Protein AF-A0AAP8TYX5-F1 (afdb_monomer_lite)

pLDDT: mean 78.85, std 18.17, range [44.53, 96.06]

Structure (mmCIF, N/CA/C/O backbone):
data_AF-A0AAP8TYX5-F1
#
_entry.id   AF-A0AAP8TYX5-F1
#
loop_
_atom_site.group_PDB
_atom_site.id
_atom_site.type_symbol
_atom_site.label_atom_id
_atom_site.label_alt_id
_atom_site.label_comp_id
_atom_site.label_asym_id
_atom_site.label_entity_id
_atom_site.label_seq_id
_atom_site.pdbx_PDB_ins_code
_atom_site.Cartn_x
_atom_site.Cartn_y
_atom_site.Cartn_z
_atom_site.occupancy
_atom_site.B_iso_or_equiv
_atom_site.auth_seq_id
_atom_site.auth_comp_id
_atom_site.auth_asym_id
_atom_site.auth_atom_id
_atom_site.pdbx_PDB_model_num
ATOM 1 N N . MET A 1 1 ? 17.921 24.716 -34.138 1.00 45.31 1 MET A N 1
ATOM 2 C CA . MET A 1 1 ? 17.027 23.998 -33.204 1.00 45.31 1 MET A CA 1
ATOM 3 C C . MET A 1 1 ? 17.624 22.621 -32.969 1.00 45.31 1 MET A C 1
ATOM 5 O O . MET A 1 1 ? 17.283 21.689 -33.676 1.00 45.31 1 MET A O 1
ATOM 9 N N . GLU A 1 2 ? 18.560 22.504 -32.031 1.00 45.88 2 GLU A N 1
ATOM 10 C CA . GLU A 1 2 ? 19.195 21.224 -31.698 1.00 45.88 2 GLU A CA 1
ATOM 11 C C . GLU A 1 2 ? 18.866 20.874 -30.254 1.00 45.88 2 GLU A C 1
ATOM 13 O O . GLU A 1 2 ? 19.493 21.388 -29.331 1.00 45.88 2 GLU A O 1
ATOM 18 N N . ARG A 1 3 ? 17.847 20.036 -30.043 1.00 61.53 3 ARG A N 1
ATOM 19 C CA . ARG A 1 3 ? 17.635 19.350 -28.767 1.00 61.53 3 ARG A CA 1
ATOM 20 C C . ARG A 1 3 ? 16.975 17.999 -29.004 1.00 61.53 3 ARG A C 1
ATOM 22 O O . ARG A 1 3 ? 16.028 17.906 -29.772 1.00 61.53 3 ARG A O 1
ATOM 29 N N . ALA A 1 4 ? 17.434 17.037 -28.208 1.00 58.47 4 AL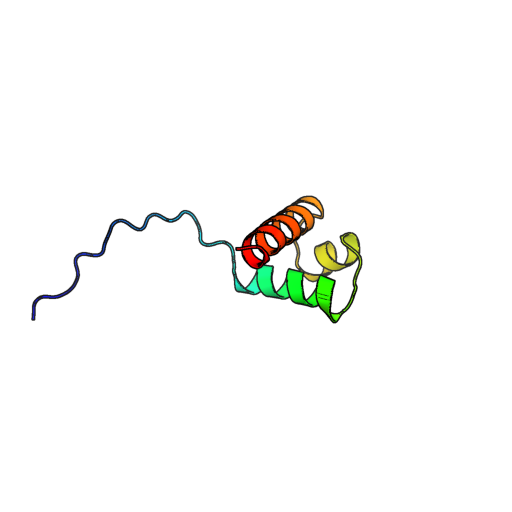A A N 1
ATOM 30 C CA . ALA A 1 4 ? 16.833 15.739 -27.915 1.00 58.47 4 ALA A CA 1
ATOM 31 C C . ALA A 1 4 ? 17.238 14.564 -28.816 1.00 58.47 4 ALA A C 1
ATOM 33 O O . ALA A 1 4 ? 16.464 14.104 -29.641 1.00 58.47 4 ALA A O 1
ATOM 34 N N . HIS A 1 5 ? 18.371 13.943 -28.478 1.00 47.84 5 HIS A N 1
ATOM 35 C CA . HIS A 1 5 ? 18.408 12.480 -28.417 1.00 47.84 5 HIS A CA 1
ATOM 36 C C . HIS A 1 5 ? 18.730 12.025 -26.987 1.00 47.84 5 HIS A C 1
ATOM 38 O O . HIS A 1 5 ? 19.862 11.845 -26.554 1.00 47.84 5 HIS A O 1
ATOM 44 N N . THR A 1 6 ? 17.623 11.978 -26.249 1.00 50.03 6 THR A N 1
ATOM 45 C CA . THR A 1 6 ? 17.280 11.246 -25.028 1.00 50.03 6 THR A CA 1
ATOM 46 C C . THR A 1 6 ? 18.230 10.139 -24.573 1.00 50.03 6 THR A C 1
ATOM 48 O O . THR A 1 6 ? 18.308 9.058 -25.152 1.00 50.03 6 THR A O 1
ATOM 51 N N . LEU A 1 7 ? 18.837 10.426 -23.422 1.00 50.88 7 LEU A N 1
ATOM 52 C CA . LEU A 1 7 ? 19.448 9.526 -22.450 1.00 50.88 7 LEU A CA 1
ATOM 53 C C . LEU A 1 7 ? 18.746 8.164 -22.339 1.00 50.88 7 LEU A C 1
ATOM 55 O O . LEU A 1 7 ? 17.532 8.090 -22.140 1.00 50.88 7 LEU A O 1
ATOM 59 N N . GLY A 1 8 ? 19.556 7.103 -22.358 1.00 47.91 8 GLY A N 1
ATOM 60 C CA . GLY A 1 8 ? 19.176 5.711 -22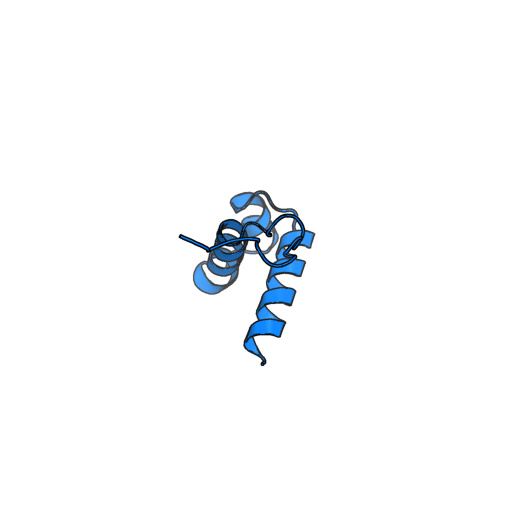.122 1.00 47.91 8 GLY A CA 1
ATOM 61 C C . GLY A 1 8 ? 18.440 5.490 -20.800 1.00 47.91 8 GLY A C 1
ATOM 62 O O . GLY A 1 8 ? 19.027 5.150 -19.776 1.00 47.91 8 GLY A O 1
ATOM 63 N N . ARG A 1 9 ? 17.119 5.660 -20.824 1.00 47.84 9 ARG A N 1
ATOM 64 C CA . ARG A 1 9 ? 16.221 5.410 -19.694 1.00 47.84 9 ARG A CA 1
ATOM 65 C C . ARG A 1 9 ? 15.230 4.319 -20.064 1.00 47.84 9 ARG A C 1
ATOM 67 O O . ARG A 1 9 ? 14.024 4.509 -19.957 1.00 47.84 9 ARG A O 1
ATOM 74 N N . TYR A 1 10 ? 15.732 3.142 -20.426 1.00 44.53 10 TYR A N 1
ATOM 75 C CA . TYR A 1 10 ? 14.925 1.933 -20.274 1.00 44.53 10 TYR A CA 1
ATOM 76 C C . TYR A 1 10 ? 14.883 1.574 -18.781 1.00 44.53 10 TYR A C 1
ATOM 78 O O . TYR A 1 10 ? 15.536 0.652 -18.306 1.00 44.53 10 TYR A O 1
ATOM 86 N N . ARG A 1 11 ? 14.158 2.381 -18.000 1.00 50.59 11 ARG A N 1
ATOM 87 C CA . ARG A 1 11 ? 13.711 1.997 -16.661 1.00 50.59 11 ARG A CA 1
ATOM 88 C C . ARG A 1 11 ? 12.442 1.195 -16.912 1.00 50.59 11 ARG A C 1
ATOM 90 O O . ARG A 1 11 ? 11.448 1.786 -17.325 1.00 50.59 11 ARG A O 1
ATOM 97 N N . GLY A 1 12 ? 12.526 -0.133 -16.804 1.00 57.38 12 GLY A N 1
ATOM 98 C CA . GLY A 1 12 ? 11.410 -1.043 -17.083 1.00 57.38 12 GLY A CA 1
ATOM 99 C C . GLY A 1 12 ? 10.090 -0.544 -16.487 1.00 57.38 12 GLY A C 1
ATOM 100 O O . GLY A 1 12 ? 10.115 0.154 -15.477 1.00 57.38 12 GLY A O 1
ATOM 101 N N . LYS A 1 13 ? 8.977 -0.868 -17.170 1.00 54.22 13 LYS A N 1
ATOM 102 C CA . LYS A 1 13 ? 7.570 -0.514 -16.877 1.00 54.22 13 LYS A CA 1
ATOM 103 C C . LYS A 1 13 ? 7.433 0.236 -15.544 1.00 54.22 13 LYS A C 1
ATOM 105 O O . LYS A 1 13 ? 7.436 -0.414 -14.501 1.00 54.22 13 LYS A O 1
ATOM 110 N N . GLN A 1 14 ? 7.408 1.578 -15.590 1.00 56.62 14 GLN A N 1
ATOM 111 C CA . GLN A 1 14 ? 7.275 2.412 -14.390 1.00 56.62 14 GLN A CA 1
ATOM 112 C C . GLN A 1 14 ? 6.182 1.798 -13.524 1.00 56.62 14 GLN A C 1
ATOM 114 O O . GLN A 1 14 ? 5.053 1.635 -13.990 1.00 56.62 14 GLN A O 1
ATOM 119 N N . ALA A 1 15 ? 6.541 1.375 -12.310 1.00 57.91 15 ALA A N 1
ATOM 120 C CA . ALA A 1 15 ? 5.540 0.976 -11.341 1.00 57.91 15 ALA A CA 1
ATOM 121 C C . ALA A 1 15 ? 4.527 2.119 -11.280 1.00 57.91 15 ALA A C 1
ATOM 123 O O . ALA A 1 15 ? 4.951 3.271 -11.193 1.00 57.91 15 ALA A O 1
ATOM 124 N N . ASP A 1 16 ? 3.237 1.806 -11.420 1.00 72.81 16 ASP A N 1
ATOM 125 C CA . ASP A 1 16 ? 2.141 2.771 -11.346 1.00 72.81 16 ASP A CA 1
ATOM 126 C C . ASP A 1 16 ? 2.279 3.548 -10.025 1.00 72.81 16 ASP A C 1
ATOM 128 O O . ASP A 1 16 ? 1.790 3.116 -8.977 1.00 72.81 16 ASP A O 1
ATOM 132 N N . GLN A 1 17 ? 3.010 4.668 -10.046 1.00 74.31 17 GLN A N 1
ATOM 133 C CA . GLN A 1 17 ? 3.335 5.435 -8.844 1.00 74.31 17 GLN A CA 1
ATOM 134 C C . GLN A 1 17 ? 2.044 5.886 -8.163 1.00 74.31 17 GLN A C 1
ATOM 136 O O . GLN A 1 17 ? 1.951 5.867 -6.939 1.00 74.31 17 GLN A O 1
ATOM 141 N N . GLU A 1 18 ? 1.010 6.167 -8.958 1.00 78.81 18 GLU A N 1
ATOM 142 C CA . GLU A 1 18 ? -0.328 6.494 -8.480 1.00 78.81 18 GLU A CA 1
ATOM 143 C C . GLU A 1 18 ? -0.982 5.331 -7.706 1.00 78.81 18 GLU A C 1
ATOM 145 O O . GLU A 1 18 ? -1.611 5.533 -6.664 1.00 78.81 18 GLU A O 1
ATOM 150 N N . ARG A 1 19 ? -0.799 4.079 -8.153 1.00 78.88 19 ARG A N 1
ATOM 151 C CA . ARG A 1 19 ? -1.318 2.903 -7.433 1.00 78.88 19 ARG A CA 1
ATOM 152 C C . ARG A 1 19 ? -0.520 2.616 -6.166 1.00 78.88 19 ARG A C 1
ATOM 154 O O . ARG A 1 19 ? -1.112 2.244 -5.156 1.00 78.88 19 ARG A O 1
ATOM 161 N N . HIS A 1 20 ? 0.795 2.829 -6.180 1.00 89.88 20 HIS A N 1
ATOM 162 C CA . HIS A 1 20 ? 1.619 2.724 -4.972 1.00 89.88 20 HIS A CA 1
ATOM 163 C C . HIS A 1 20 ? 1.232 3.790 -3.936 1.00 89.88 20 HIS A C 1
ATOM 165 O O . HIS A 1 20 ? 1.082 3.468 -2.758 1.00 89.88 20 HIS A O 1
ATOM 171 N N . GLN A 1 21 ? 0.970 5.029 -4.364 1.00 88.75 21 GLN A N 1
ATOM 172 C CA . GLN A 1 21 ? 0.460 6.087 -3.486 1.00 88.75 21 GLN A CA 1
ATOM 173 C C . GLN A 1 21 ? -0.891 5.718 -2.861 1.00 88.75 21 GLN A C 1
ATOM 175 O O . GLN A 1 21 ? -1.082 5.929 -1.663 1.00 88.75 21 GLN A O 1
ATOM 180 N N . LYS A 1 22 ? -1.802 5.095 -3.623 1.00 90.31 22 LYS A N 1
ATOM 181 C CA . LYS A 1 22 ? -3.060 4.559 -3.072 1.00 90.31 22 LYS A CA 1
ATOM 182 C C . LYS A 1 22 ? -2.808 3.500 -1.992 1.00 90.31 22 LYS A C 1
ATOM 184 O O . LYS A 1 22 ? -3.432 3.566 -0.934 1.00 90.31 22 LYS A O 1
ATOM 189 N N . VAL A 1 23 ? -1.868 2.573 -2.203 1.00 92.44 23 VAL A N 1
ATOM 190 C CA . VAL A 1 23 ? -1.477 1.575 -1.185 1.00 92.44 23 VAL A CA 1
ATOM 191 C C . VAL A 1 23 ? -0.966 2.248 0.094 1.00 92.44 23 VAL A C 1
ATOM 193 O O . VAL A 1 23 ? -1.399 1.885 1.190 1.00 92.44 23 VAL A O 1
ATOM 196 N N . LEU A 1 24 ? -0.086 3.247 -0.029 1.00 91.94 24 LEU A N 1
ATOM 197 C CA . LEU A 1 24 ? 0.448 3.986 1.121 1.00 91.94 24 LEU A CA 1
ATOM 198 C C . LEU A 1 24 ? -0.656 4.733 1.870 1.00 91.94 24 LEU A C 1
ATOM 200 O O . LEU A 1 24 ? -0.763 4.598 3.087 1.00 91.94 24 LEU A O 1
ATOM 204 N N . TYR A 1 25 ? -1.534 5.433 1.152 1.00 93.25 25 TYR A N 1
ATOM 205 C CA . TYR A 1 25 ? -2.673 6.137 1.735 1.00 93.25 25 TYR A CA 1
ATOM 206 C C . TYR A 1 25 ? -3.589 5.190 2.527 1.00 93.25 25 TYR A C 1
ATOM 208 O O . TYR A 1 25 ? -3.923 5.460 3.685 1.00 93.25 25 TYR A O 1
ATOM 216 N N . TYR A 1 26 ? -3.951 4.040 1.953 1.00 94.06 26 TYR A N 1
ATOM 217 C CA . TYR A 1 26 ? -4.814 3.072 2.631 1.00 94.06 26 TYR A CA 1
ATOM 218 C C . TYR A 1 26 ? -4.167 2.450 3.875 1.00 94.06 26 TYR A C 1
ATOM 220 O O . TYR A 1 26 ? -4.844 2.275 4.892 1.00 94.06 26 TYR A O 1
ATOM 228 N N . ARG A 1 27 ? -2.859 2.167 3.836 1.00 93.00 27 ARG A N 1
ATOM 229 C CA . ARG A 1 27 ? -2.136 1.559 4.965 1.00 93.00 27 ARG A CA 1
ATOM 230 C C . ARG A 1 27 ? -1.779 2.556 6.062 1.00 93.00 27 ARG A C 1
ATOM 232 O O . ARG A 1 27 ? -1.897 2.222 7.239 1.00 93.00 27 ARG A O 1
ATOM 239 N N . GLN A 1 28 ? -1.330 3.756 5.705 1.00 90.56 28 GLN A N 1
ATOM 240 C CA . GLN A 1 28 ? -0.832 4.741 6.667 1.00 90.56 28 GLN A CA 1
ATOM 241 C C . GLN A 1 28 ? -1.943 5.635 7.216 1.00 90.56 28 GLN A C 1
ATOM 243 O O . GLN A 1 28 ? -1.969 5.859 8.428 1.00 90.56 28 GLN A O 1
ATOM 248 N N . ILE A 1 29 ? -2.860 6.098 6.359 1.00 91.94 29 ILE A N 1
ATOM 249 C CA . ILE A 1 29 ? -3.923 7.040 6.736 1.00 91.94 29 ILE A CA 1
ATOM 250 C C . ILE A 1 29 ? -5.193 6.289 7.130 1.00 91.94 29 ILE A C 1
ATOM 252 O O . ILE A 1 29 ? -5.665 6.446 8.251 1.00 91.94 29 ILE A O 1
ATOM 256 N N . LYS A 1 30 ? -5.724 5.424 6.252 1.00 91.19 30 LYS A N 1
ATOM 257 C CA . LYS A 1 30 ? -6.968 4.679 6.541 1.00 91.19 30 LYS A CA 1
ATOM 258 C C . LYS A 1 30 ? -6.788 3.467 7.461 1.00 91.19 30 LYS A C 1
ATOM 260 O O . LYS A 1 30 ? -7.785 2.894 7.882 1.00 91.19 30 LYS A O 1
ATOM 265 N N . LYS A 1 31 ? -5.542 3.081 7.767 1.00 92.81 31 LYS A N 1
ATOM 266 C CA . LYS A 1 31 ? -5.182 1.936 8.629 1.00 92.81 31 LYS A CA 1
ATOM 267 C C . LYS A 1 31 ? -5.852 0.608 8.231 1.00 92.81 31 LYS A C 1
ATOM 269 O O . LYS A 1 31 ? -6.011 -0.269 9.074 1.00 92.81 31 LYS A O 1
ATOM 274 N N . LEU A 1 3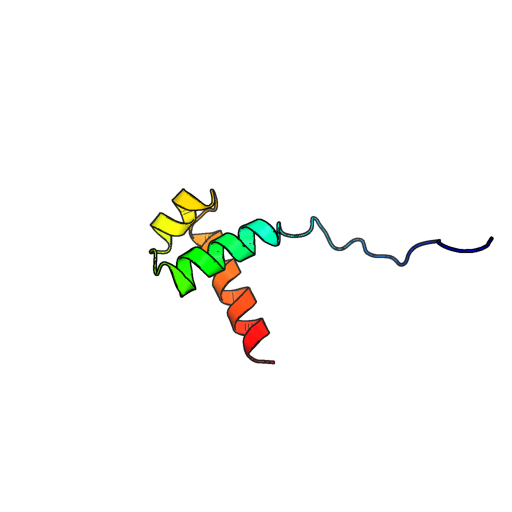2 ? -6.191 0.433 6.950 1.00 94.12 32 LEU A N 1
ATOM 275 C CA . LEU A 1 32 ? -6.765 -0.816 6.433 1.00 94.12 32 LEU A CA 1
ATOM 276 C C . LEU A 1 32 ? -5.762 -1.959 6.553 1.00 94.12 32 LEU A C 1
ATOM 278 O O . LEU A 1 32 ? -4.558 -1.730 6.420 1.00 94.12 32 LEU A O 1
ATOM 282 N N . SER A 1 33 ? -6.220 -3.194 6.745 1.00 96.06 33 SER A N 1
ATOM 283 C CA . SER A 1 33 ? -5.347 -4.373 6.721 1.00 96.06 33 SER A CA 1
ATOM 284 C C . SER A 1 33 ? -4.713 -4.591 5.337 1.00 96.06 33 SER A C 1
ATOM 286 O O . SER A 1 33 ? -5.109 -3.998 4.330 1.00 96.06 33 SER A O 1
ATOM 288 N N . ILE A 1 34 ? -3.705 -5.467 5.265 1.00 94.62 34 ILE A N 1
ATOM 289 C CA . ILE A 1 34 ? -3.053 -5.827 3.993 1.00 94.62 34 ILE A CA 1
ATOM 290 C C . ILE A 1 34 ? -4.071 -6.416 3.009 1.00 94.62 34 ILE A C 1
ATOM 292 O O . ILE A 1 34 ? -3.992 -6.141 1.815 1.00 94.62 34 ILE A O 1
ATOM 296 N N . ARG A 1 35 ? -5.028 -7.201 3.513 1.00 96.06 35 ARG A N 1
ATOM 297 C CA . ARG A 1 35 ? -6.047 -7.872 2.703 1.00 96.06 35 ARG A CA 1
ATOM 298 C C . ARG A 1 35 ? -7.050 -6.865 2.138 1.00 96.06 35 ARG A C 1
ATOM 300 O O . ARG A 1 35 ? -7.198 -6.788 0.930 1.00 96.06 35 ARG A O 1
ATOM 307 N N . GLU A 1 36 ? -7.581 -5.986 2.985 1.00 95.25 36 GLU A N 1
ATOM 308 C CA . GLU A 1 36 ? -8.467 -4.895 2.547 1.00 95.25 36 GLU A CA 1
ATOM 309 C C . GLU A 1 36 ? -7.777 -3.935 1.568 1.00 95.25 36 GLU A C 1
ATOM 311 O O . GLU A 1 36 ? -8.383 -3.464 0.610 1.00 95.25 36 GLU A O 1
ATOM 316 N N . THR A 1 37 ? -6.488 -3.654 1.777 1.00 95.38 37 THR A N 1
ATOM 317 C CA . THR A 1 37 ? -5.710 -2.812 0.855 1.00 95.38 37 THR A CA 1
ATOM 318 C C . THR A 1 37 ? -5.511 -3.498 -0.495 1.00 95.38 37 THR A C 1
ATOM 320 O O . THR A 1 37 ? -5.595 -2.842 -1.532 1.00 95.38 37 THR A O 1
ATOM 323 N N . ALA A 1 38 ? -5.246 -4.805 -0.495 1.00 94.38 38 ALA A N 1
ATOM 324 C CA . ALA A 1 38 ? -5.143 -5.611 -1.707 1.00 94.38 38 ALA A CA 1
ATOM 325 C C . ALA A 1 38 ? -6.457 -5.569 -2.503 1.00 94.38 38 ALA A C 1
ATOM 327 O O . ALA A 1 38 ? -6.438 -5.200 -3.678 1.00 94.38 38 ALA A O 1
ATOM 328 N N . ASP A 1 39 ? -7.590 -5.803 -1.836 1.00 94.44 39 ASP A N 1
ATOM 329 C CA . ASP A 1 39 ? -8.921 -5.742 -2.452 1.00 94.44 39 ASP A CA 1
ATOM 330 C C . ASP A 1 39 ? -9.239 -4.340 -3.009 1.00 94.44 39 ASP A C 1
ATOM 332 O O . ASP A 1 39 ? -9.706 -4.209 -4.139 1.00 94.44 39 ASP A O 1
ATOM 336 N N . ALA A 1 40 ? -8.914 -3.272 -2.270 1.00 91.75 40 ALA A N 1
ATOM 337 C CA . ALA A 1 40 ? -9.184 -1.892 -2.690 1.00 91.75 40 ALA A CA 1
ATOM 338 C C . ALA A 1 40 ? -8.291 -1.394 -3.843 1.00 91.75 40 ALA A C 1
ATOM 340 O O . ALA A 1 40 ? -8.677 -0.485 -4.580 1.00 91.75 40 ALA A O 1
ATOM 341 N N . THR A 1 41 ? -7.081 -1.940 -3.987 1.00 90.12 41 THR A N 1
ATOM 342 C CA . THR A 1 41 ? -6.094 -1.488 -4.989 1.00 90.12 41 THR A CA 1
ATOM 343 C C . THR A 1 41 ? -5.948 -2.439 -6.175 1.00 90.12 41 THR A C 1
ATOM 345 O O . THR A 1 41 ? -5.305 -2.083 -7.164 1.00 90.12 41 THR A O 1
ATOM 348 N N . GLY A 1 42 ? -6.542 -3.633 -6.097 1.00 90.75 42 GLY A N 1
ATOM 349 C CA . GLY A 1 42 ? -6.410 -4.692 -7.099 1.00 90.75 42 GLY A CA 1
ATOM 350 C C . GLY A 1 42 ? -5.040 -5.378 -7.097 1.00 90.75 42 GLY A C 1
ATOM 351 O O . GLY A 1 42 ? -4.704 -6.088 -8.045 1.00 90.75 42 GLY A O 1
ATOM 352 N N . TYR A 1 43 ? -4.226 -5.159 -6.063 1.00 92.94 43 TYR A N 1
ATOM 353 C CA . TYR A 1 43 ? -2.953 -5.850 -5.885 1.00 92.94 43 TYR A CA 1
ATOM 354 C C . TYR A 1 43 ? -3.128 -7.152 -5.114 1.00 92.94 43 TYR A C 1
ATOM 356 O O . TYR A 1 43 ? -4.033 -7.302 -4.306 1.00 92.94 43 TYR A O 1
ATOM 364 N N . SER A 1 44 ? -2.188 -8.080 -5.289 1.00 94.56 44 SER A N 1
ATOM 365 C CA . SER A 1 44 ? -2.032 -9.181 -4.337 1.00 94.56 44 SER A CA 1
ATOM 366 C C . SER A 1 44 ? -1.473 -8.676 -3.005 1.00 94.56 44 SER A C 1
ATOM 368 O O . SER A 1 44 ? -0.718 -7.700 -2.941 1.00 94.56 44 SER A O 1
ATOM 370 N N . THR A 1 45 ? -1.759 -9.403 -1.930 1.00 95.25 45 THR A N 1
ATOM 371 C CA . THR A 1 45 ? -1.210 -9.124 -0.595 1.00 95.25 45 THR A CA 1
ATOM 372 C C . THR A 1 45 ? 0.324 -9.061 -0.597 1.00 95.25 45 THR A C 1
ATOM 374 O O . THR A 1 45 ? 0.909 -8.163 0.006 1.00 95.25 45 THR A O 1
ATOM 377 N N . SER A 1 46 ? 0.997 -9.941 -1.346 1.00 95.12 46 SER A N 1
ATOM 378 C CA . SER A 1 46 ? 2.461 -9.938 -1.488 1.00 95.12 46 SER A CA 1
ATOM 379 C C . SER A 1 46 ? 3.000 -8.704 -2.217 1.00 95.12 46 SER A C 1
ATOM 381 O O . SER A 1 46 ? 4.120 -8.270 -1.946 1.00 95.12 46 SER A O 1
ATOM 383 N N . GLN A 1 47 ? 2.244 -8.136 -3.162 1.00 92.81 47 GLN A N 1
ATOM 384 C CA . GLN A 1 47 ? 2.615 -6.870 -3.803 1.00 92.81 47 GLN A CA 1
ATOM 385 C C . GLN A 1 47 ? 2.476 -5.707 -2.824 1.00 92.81 47 GLN A C 1
ATOM 387 O O . GLN A 1 47 ? 3.400 -4.908 -2.720 1.00 92.81 47 GLN A O 1
ATOM 392 N N . VAL A 1 48 ? 1.389 -5.663 -2.049 1.00 93.56 48 VAL A N 1
ATOM 393 C CA . VAL A 1 48 ? 1.197 -4.653 -0.996 1.00 93.56 48 VAL A CA 1
ATOM 394 C C . VAL A 1 48 ? 2.362 -4.676 0.000 1.00 93.56 48 VAL A C 1
ATOM 396 O O . VAL A 1 48 ? 2.929 -3.623 0.286 1.00 93.56 48 VAL A O 1
ATOM 399 N N . CYS A 1 49 ? 2.796 -5.855 0.460 1.00 94.19 49 CYS A N 1
ATOM 400 C CA . CYS A 1 49 ? 3.961 -5.975 1.347 1.00 94.19 49 CYS A CA 1
ATOM 401 C C . CYS A 1 49 ? 5.254 -5.440 0.717 1.00 94.19 49 CYS A C 1
ATOM 403 O O . CYS A 1 49 ? 5.990 -4.704 1.371 1.00 94.19 49 CYS A O 1
ATOM 405 N N . ARG A 1 50 ? 5.527 -5.776 -0.552 1.00 92.88 50 ARG A N 1
ATOM 406 C CA . ARG A 1 50 ? 6.714 -5.274 -1.265 1.00 92.88 50 ARG A CA 1
ATOM 407 C C . ARG A 1 50 ? 6.699 -3.755 -1.406 1.00 92.88 50 ARG A C 1
ATOM 409 O O . ARG A 1 50 ? 7.732 -3.128 -1.210 1.00 92.88 50 ARG A O 1
ATOM 416 N N . ILE A 1 51 ? 5.536 -3.170 -1.693 1.00 91.00 51 ILE A N 1
ATOM 417 C CA . ILE A 1 51 ? 5.365 -1.714 -1.763 1.00 91.00 51 ILE A CA 1
ATOM 418 C C . ILE A 1 51 ? 5.645 -1.089 -0.393 1.00 91.00 51 ILE A C 1
ATOM 420 O O . ILE A 1 51 ? 6.415 -0.140 -0.310 1.00 91.00 51 ILE A O 1
ATOM 424 N N . GLN 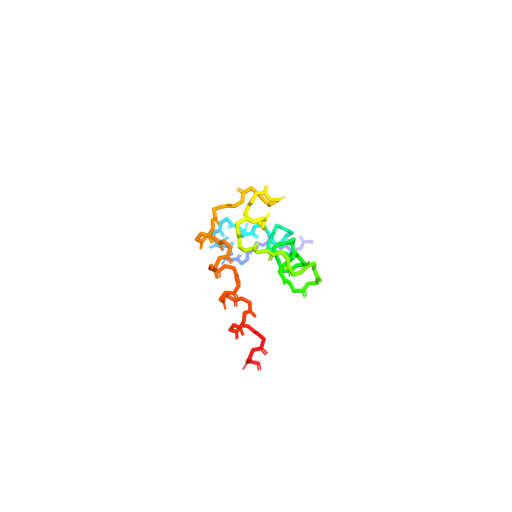A 1 52 ? 5.092 -1.638 0.693 1.00 89.25 52 GLN A N 1
ATOM 425 C CA . GLN A 1 52 ? 5.371 -1.117 2.036 1.00 89.25 52 GLN A CA 1
ATOM 426 C C . GLN A 1 52 ? 6.863 -1.173 2.393 1.00 89.25 52 GLN A C 1
ATOM 428 O O . GLN A 1 52 ? 7.377 -0.204 2.942 1.00 89.25 52 GLN A O 1
ATOM 433 N N . ALA A 1 53 ? 7.550 -2.277 2.084 1.00 91.12 53 ALA A N 1
ATOM 434 C CA . ALA A 1 53 ? 8.983 -2.414 2.342 1.00 91.12 53 ALA A CA 1
ATOM 435 C C . ALA A 1 53 ? 9.800 -1.387 1.543 1.00 91.12 53 ALA A C 1
ATOM 437 O O . ALA A 1 53 ? 10.578 -0.644 2.131 1.00 91.12 53 ALA A O 1
ATOM 438 N N . PHE A 1 54 ? 9.525 -1.272 0.241 1.00 88.25 54 PHE A N 1
ATOM 439 C CA . PHE A 1 54 ? 10.217 -0.348 -0.656 1.00 88.25 54 PHE A CA 1
ATOM 440 C C . PHE A 1 54 ? 10.166 1.106 -0.164 1.00 88.25 54 PHE A C 1
ATOM 442 O O . PHE A 1 54 ? 11.186 1.782 -0.129 1.00 88.25 54 PHE A O 1
ATOM 449 N N . TYR A 1 55 ? 8.995 1.595 0.255 1.00 85.31 55 TYR A N 1
ATOM 450 C CA . TYR A 1 55 ? 8.868 2.979 0.734 1.00 85.31 55 TYR A CA 1
ATOM 451 C C . TYR A 1 55 ? 9.346 3.183 2.174 1.00 85.31 55 TYR A C 1
ATOM 453 O O . TYR A 1 55 ? 9.668 4.308 2.537 1.00 85.31 55 TYR A O 1
ATOM 461 N N . LYS A 1 56 ? 9.426 2.123 2.988 1.00 83.25 56 LYS A N 1
ATOM 462 C CA . LYS A 1 56 ? 10.038 2.206 4.319 1.00 83.25 56 LYS A CA 1
ATOM 463 C C . LYS A 1 56 ? 11.552 2.403 4.216 1.00 83.25 56 LYS A C 1
ATOM 465 O O . LYS A 1 56 ? 12.107 3.185 4.973 1.00 83.25 56 LYS A O 1
ATOM 470 N N . GLU A 1 57 ? 12.204 1.723 3.275 1.00 75.19 57 GLU A N 1
ATOM 471 C CA . GLU A 1 57 ? 13.645 1.880 3.033 1.00 75.19 57 GLU A CA 1
ATOM 472 C C . GLU A 1 57 ? 13.982 3.271 2.478 1.00 75.19 57 GLU A C 1
ATOM 474 O O . GLU A 1 57 ? 14.959 3.869 2.906 1.00 75.19 57 GLU A O 1
ATOM 479 N N . VAL A 1 58 ? 13.136 3.822 1.599 1.00 72.69 58 VAL A N 1
ATOM 480 C CA . VAL A 1 58 ? 13.328 5.165 1.014 1.00 72.69 58 VAL A CA 1
ATOM 481 C C . VAL A 1 58 ? 13.178 6.302 2.035 1.00 72.69 58 VAL A C 1
ATOM 483 O O . VAL A 1 58 ? 13.785 7.346 1.854 1.00 72.69 58 VAL A O 1
ATOM 486 N N . GLU A 1 59 ? 12.381 6.138 3.094 1.00 62.09 59 GLU A N 1
ATOM 487 C CA . GLU A 1 59 ? 12.208 7.173 4.134 1.00 62.09 59 GLU A CA 1
ATOM 488 C C . GLU A 1 59 ? 13.387 7.231 5.128 1.00 62.09 59 GLU A C 1
ATOM 490 O O . GLU A 1 59 ? 13.466 8.156 5.931 1.00 62.09 59 GLU A O 1
ATOM 495 N N . THR A 1 60 ? 14.291 6.243 5.102 1.00 58.94 60 THR A N 1
ATOM 496 C CA . THR A 1 60 ? 15.389 6.117 6.081 1.00 58.94 60 THR A CA 1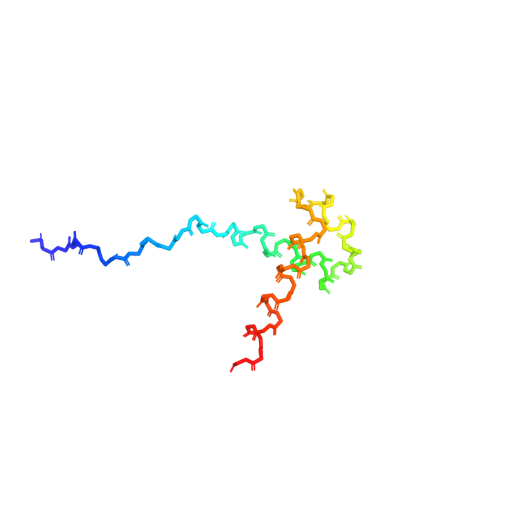
ATOM 497 C C . THR A 1 60 ? 16.757 6.571 5.535 1.00 58.94 60 THR A C 1
ATOM 499 O O . THR A 1 60 ? 17.769 6.335 6.194 1.00 58.94 60 THR A O 1
ATOM 502 N N . ASP A 1 61 ? 16.793 7.213 4.363 1.00 46.59 61 ASP A N 1
ATOM 503 C CA . ASP A 1 61 ? 17.969 7.860 3.743 1.00 46.59 61 ASP A CA 1
ATOM 504 C C . ASP A 1 61 ? 17.775 9.386 3.706 1.00 46.59 61 ASP A C 1
ATOM 506 O O . ASP A 1 61 ? 18.753 10.118 3.984 1.00 46.59 61 ASP A O 1
#

Organism: Serratia marcescens (NCBI:txid615)

Foldseek 3Di:
DDDDPDDPPPPDPPDPVVLLVQLCCCCPPVVDDLVVSCVVSVHDSVVSVVSVVVVVVVVVD

Radius of gyration: 15.74 Å; chains: 1; bounding box: 29×34×42 Å

Secondary structure (DSSP, 8-state):
------------S---H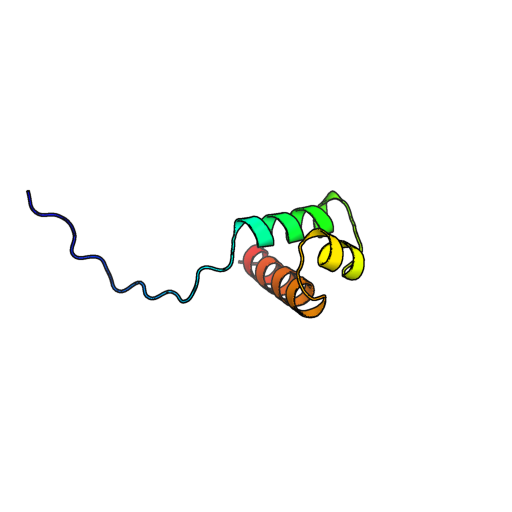HHHHHHHHHHHTS---HHHHHHHHT--HHHHHHHHHHHHHHTT-

Sequence (61 aa):
MERAHTLGRYRGKQADQERHQKVLYYRQIKKLSIRETADATGYSTSQVCRIQAFYKEVETD